Protein AF-A0A6N8FDX9-F1 (afdb_monomer_lite)

pLDDT: mean 81.66, std 19.32, range [38.78, 97.75]

Radius of gyration: 13.26 Å; chains: 1; bounding box: 34×26×27 Å

InterPro domains:
  IPR012340 Nucleic acid-binding, OB-fold [G3DSA:2.40.50.140] (7-51)

Organism: NCBI:txid555083

Secondary structure (DSSP, 8-state):
---PPPPPPEEEEEEEEEETTEEEEEEEETTTEEEEEEEETT---------

Sequence (51 aa):
MAKELDYLPAFILHTRPFKENQLLMEMLVAGEGRVSVIGYKGSKKIQQKPR

Foldseek 3Di:
DPPDDDDWDKDWPDWDDDDVQWIWTWIQTPPPGIDIDIDGNPPPPPVPDDD

Structure (mmCIF, N/CA/C/O backbone):
data_AF-A0A6N8FDX9-F1
#
_entry.id   AF-A0A6N8FDX9-F1
#
loop_
_atom_site.group_PDB
_atom_site.id
_atom_site.type_symbol
_atom_site.label_atom_id
_atom_site.label_alt_id
_atom_site.label_comp_id
_atom_site.label_asym_id
_atom_site.label_entity_id
_atom_site.label_seq_id
_atom_site.pdbx_PDB_ins_code
_atom_site.Cartn_x
_atom_site.Cartn_y
_atom_site.Cartn_z
_atom_site.occupancy
_atom_site.B_iso_or_equiv
_atom_site.auth_seq_id
_atom_site.auth_comp_id
_atom_site.auth_asym_id
_atom_site.auth_atom_id
_atom_site.pdbx_PDB_model_num
ATOM 1 N N . MET A 1 1 ? 12.656 -20.140 14.638 1.00 38.78 1 MET A N 1
ATOM 2 C CA . MET A 1 1 ? 13.304 -19.453 13.500 1.00 38.78 1 MET A CA 1
ATOM 3 C C . MET A 1 1 ? 12.416 -18.291 13.095 1.00 38.78 1 MET A C 1
ATOM 5 O O . MET A 1 1 ? 11.266 -18.534 12.756 1.00 38.78 1 MET A O 1
ATOM 9 N N . ALA A 1 2 ? 12.885 -17.048 13.215 1.00 54.84 2 ALA A N 1
ATOM 10 C CA . ALA A 1 2 ? 12.158 -15.910 12.658 1.00 54.84 2 ALA A CA 1
ATOM 11 C C . ALA A 1 2 ? 12.259 -16.000 11.130 1.00 54.84 2 ALA A C 1
ATOM 13 O O . ALA A 1 2 ? 13.358 -16.160 10.605 1.00 54.84 2 ALA A O 1
ATOM 14 N N . LYS A 1 3 ? 11.119 -15.990 10.436 1.00 57.53 3 LYS A N 1
ATOM 15 C CA . LYS A 1 3 ? 11.077 -16.011 8.974 1.00 57.53 3 LYS A CA 1
ATOM 16 C C . LYS A 1 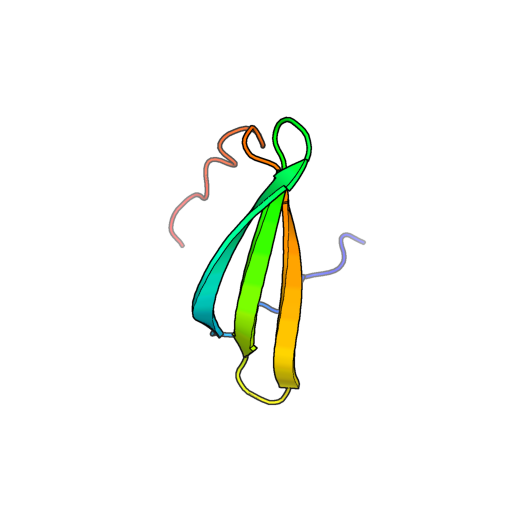3 ? 11.600 -14.658 8.492 1.00 57.53 3 LYS A C 1
ATOM 18 O O . LYS A 1 3 ? 11.005 -13.635 8.823 1.00 57.53 3 LYS A O 1
ATOM 23 N N . GLU A 1 4 ? 12.736 -14.653 7.805 1.00 62.47 4 GLU A N 1
ATOM 24 C CA . GLU A 1 4 ? 13.242 -13.452 7.145 1.00 62.47 4 GLU A CA 1
ATOM 25 C C . GLU A 1 4 ? 12.191 -13.037 6.108 1.00 62.47 4 GLU A C 1
ATOM 27 O O . GLU A 1 4 ? 11.725 -13.862 5.321 1.00 62.47 4 GLU A O 1
ATOM 32 N N . LEU A 1 5 ? 11.684 -11.810 6.226 1.00 69.31 5 LEU A N 1
ATOM 33 C CA . LEU A 1 5 ? 10.684 -11.287 5.305 1.00 69.31 5 LEU A CA 1
ATOM 34 C C . LEU A 1 5 ? 11.429 -10.652 4.140 1.00 69.31 5 LEU A C 1
ATOM 36 O O . LEU A 1 5 ? 12.170 -9.690 4.341 1.00 69.31 5 LEU A O 1
ATOM 40 N N . ASP A 1 6 ? 11.213 -11.180 2.942 1.00 81.94 6 ASP A N 1
ATOM 41 C CA . ASP A 1 6 ? 11.700 -10.550 1.726 1.00 81.94 6 ASP A CA 1
ATOM 42 C C . ASP A 1 6 ? 10.955 -9.227 1.512 1.00 81.94 6 ASP A C 1
ATOM 44 O O . ASP A 1 6 ? 9.722 -9.167 1.526 1.00 81.94 6 ASP A O 1
ATOM 48 N N . TYR A 1 7 ? 11.713 -8.145 1.337 1.00 86.69 7 TYR A N 1
ATOM 49 C CA . TYR A 1 7 ? 11.164 -6.830 1.030 1.00 86.69 7 TYR A CA 1
ATOM 50 C C . TYR A 1 7 ? 11.233 -6.596 -0.472 1.00 86.69 7 TYR A C 1
ATOM 52 O O . TYR A 1 7 ? 12.317 -6.581 -1.056 1.00 86.69 7 TYR A O 1
ATOM 60 N N . LEU A 1 8 ? 10.075 -6.363 -1.086 1.00 90.94 8 LEU A N 1
ATOM 61 C CA . LEU A 1 8 ? 9.985 -5.996 -2.493 1.00 90.94 8 LEU A CA 1
ATOM 62 C C . LEU A 1 8 ? 9.808 -4.480 -2.643 1.00 90.94 8 LEU A C 1
ATOM 64 O O . LEU A 1 8 ? 9.042 -3.874 -1.886 1.00 90.94 8 LEU A O 1
ATOM 68 N N . PRO A 1 9 ? 10.482 -3.847 -3.620 1.00 94.06 9 PRO A N 1
ATOM 69 C CA . PRO A 1 9 ? 10.232 -2.452 -3.938 1.00 94.06 9 PRO A CA 1
ATOM 70 C C . PRO A 1 9 ? 8.826 -2.289 -4.525 1.00 94.06 9 PRO A C 1
ATOM 72 O O . PRO A 1 9 ? 8.363 -3.106 -5.327 1.00 94.06 9 PRO A O 1
ATOM 75 N N . ALA A 1 10 ? 8.154 -1.209 -4.133 1.00 96.25 10 ALA A N 1
ATOM 76 C CA . ALA A 1 10 ? 6.798 -0.911 -4.564 1.00 96.25 10 ALA A CA 1
ATOM 77 C C . ALA A 1 10 ? 6.572 0.596 -4.721 1.00 96.25 10 ALA A C 1
ATOM 79 O O . ALA A 1 10 ? 7.085 1.396 -3.937 1.00 96.25 10 ALA A O 1
ATOM 80 N N . PHE A 1 11 ? 5.752 0.969 -5.703 1.00 96.94 11 PHE A N 1
ATOM 81 C CA . PHE A 1 11 ? 5.224 2.324 -5.855 1.00 96.94 11 PHE A CA 1
ATOM 82 C C . PHE A 1 11 ? 3.774 2.376 -5.394 1.00 96.94 11 PHE A C 1
ATOM 84 O O . PHE A 1 11 ? 2.962 1.547 -5.800 1.00 96.94 11 PHE A O 1
ATOM 91 N N . ILE A 1 12 ? 3.430 3.379 -4.590 1.00 96.25 12 ILE A N 1
ATOM 92 C CA . ILE A 1 12 ? 2.035 3.672 -4.261 1.00 96.25 12 ILE A CA 1
ATOM 93 C C . ILE A 1 12 ? 1.403 4.368 -5.465 1.00 96.25 12 ILE A C 1
ATOM 95 O O . ILE A 1 12 ? 1.866 5.423 -5.890 1.00 96.25 12 ILE A O 1
ATOM 99 N N . LEU A 1 13 ? 0.335 3.780 -5.994 1.00 97.38 13 LEU A N 1
ATOM 100 C CA . LEU A 1 13 ? -0.446 4.347 -7.090 1.00 97.38 13 LEU A CA 1
ATOM 101 C C . LEU A 1 13 ? -1.572 5.230 -6.550 1.00 97.38 13 LEU A C 1
ATOM 103 O O . LEU A 1 13 ? -1.752 6.358 -6.991 1.00 97.38 13 LEU A O 1
ATOM 107 N N . HIS A 1 14 ? -2.332 4.712 -5.581 1.00 94.81 14 HIS A N 1
ATOM 108 C CA . HIS A 1 14 ? -3.474 5.413 -4.997 1.00 94.81 14 HIS A CA 1
ATOM 109 C C . HIS A 1 14 ? -3.589 5.096 -3.514 1.00 94.81 14 HIS A C 1
ATOM 111 O O . HIS A 1 14 ? -3.339 3.968 -3.089 1.00 94.81 14 HIS A O 1
ATOM 117 N N . THR A 1 15 ? -4.055 6.069 -2.736 1.00 95.38 15 THR A N 1
ATOM 118 C CA . THR A 1 15 ? -4.485 5.840 -1.355 1.00 95.38 15 THR A CA 1
ATOM 119 C C . THR A 1 15 ? -5.865 6.437 -1.136 1.00 95.38 15 THR A C 1
ATOM 121 O O . THR A 1 15 ? -6.215 7.445 -1.751 1.00 95.38 15 THR A O 1
ATOM 124 N N . ARG A 1 16 ? -6.673 5.804 -0.284 1.00 94.38 16 ARG A N 1
ATOM 125 C CA . ARG A 1 16 ? -7.964 6.351 0.144 1.00 94.38 16 ARG A CA 1
ATOM 126 C C . ARG A 1 16 ? -8.299 5.947 1.578 1.00 94.38 16 ARG A C 1
ATOM 128 O O . ARG A 1 16 ? -7.950 4.832 1.980 1.00 94.38 16 ARG A O 1
ATOM 135 N N . PRO A 1 17 ? -8.982 6.811 2.350 1.00 94.69 17 PRO A N 1
ATOM 136 C CA . PRO A 1 17 ? -9.583 6.400 3.614 1.00 94.69 17 PRO A CA 1
ATOM 137 C C . PRO A 1 17 ? -10.477 5.175 3.397 1.00 94.69 17 PRO A C 1
ATOM 139 O O . PRO A 1 17 ? -11.191 5.112 2.395 1.00 94.69 17 PRO A O 1
ATOM 142 N N . PHE A 1 18 ? -10.424 4.200 4.306 1.00 92.75 18 PHE A N 1
ATOM 143 C CA . PHE A 1 18 ? -11.239 2.985 4.187 1.00 92.75 18 PHE A CA 1
ATOM 144 C C . PHE A 1 18 ? -12.159 2.770 5.385 1.00 92.75 18 PHE A C 1
ATOM 146 O O . PHE A 1 18 ? -13.376 2.752 5.232 1.00 92.75 18 PHE A O 1
ATOM 153 N N . LYS A 1 19 ? -11.583 2.629 6.578 1.00 92.12 19 LYS A N 1
ATOM 154 C CA . LYS A 1 19 ? -12.296 2.478 7.855 1.00 92.12 19 LYS A CA 1
ATOM 155 C C . LYS A 1 19 ? -11.556 3.266 8.933 1.00 92.12 19 LYS A C 1
ATOM 157 O O . LYS A 1 19 ? -10.512 3.861 8.660 1.00 92.12 19 LYS A O 1
ATOM 162 N N . GLU A 1 20 ? -12.081 3.269 10.154 1.00 91.19 20 GLU A N 1
ATOM 163 C CA . GLU A 1 20 ? -11.420 3.915 11.285 1.00 91.19 20 GLU A CA 1
ATOM 164 C C . GLU A 1 20 ? -9.979 3.404 11.437 1.00 91.19 20 GLU A C 1
ATOM 166 O O . GLU A 1 20 ? -9.727 2.199 11.500 1.00 91.19 20 GLU A O 1
ATOM 171 N N . ASN A 1 21 ? -9.026 4.338 11.423 1.00 89.19 21 ASN A N 1
ATOM 172 C CA . ASN A 1 21 ? -7.589 4.066 11.457 1.00 89.19 21 ASN A CA 1
ATOM 173 C C . ASN A 1 21 ? -7.080 3.119 10.353 1.00 89.19 21 ASN A C 1
ATOM 175 O O . ASN A 1 21 ? -6.033 2.497 10.522 1.00 89.19 21 ASN A O 1
ATOM 179 N N . GLN A 1 22 ? -7.770 3.016 9.212 1.00 93.62 22 GLN A N 1
ATOM 180 C CA . GLN A 1 22 ? -7.359 2.187 8.074 1.00 93.62 22 GLN A CA 1
ATOM 181 C C . GLN A 1 22 ? -7.253 2.999 6.781 1.00 93.62 22 GLN A C 1
ATOM 183 O O . GLN A 1 22 ? -8.096 3.845 6.472 1.00 93.62 22 GLN A O 1
ATOM 188 N N . LEU A 1 23 ? -6.226 2.685 5.995 1.00 94.00 23 LEU A N 1
ATOM 189 C CA . LEU A 1 23 ? -5.956 3.246 4.679 1.00 94.00 23 LEU A CA 1
ATOM 190 C C . LEU A 1 23 ? -5.965 2.119 3.651 1.00 94.00 23 LEU A C 1
ATOM 192 O O . LEU A 1 23 ? -5.253 1.133 3.812 1.00 94.00 23 LEU A O 1
ATOM 196 N N . LEU A 1 24 ? -6.735 2.268 2.583 1.00 95.31 24 LEU A N 1
ATOM 197 C CA . LEU A 1 24 ? -6.648 1.367 1.442 1.00 95.31 24 LEU A CA 1
ATOM 198 C C . LEU A 1 24 ? -5.626 1.922 0.452 1.00 95.31 24 LEU A C 1
ATOM 200 O O . LEU A 1 24 ? -5.696 3.095 0.078 1.00 95.31 24 LEU A O 1
ATOM 204 N N . MET A 1 25 ? -4.676 1.082 0.059 1.00 96.19 25 MET A N 1
ATOM 205 C CA . MET A 1 25 ? -3.554 1.431 -0.804 1.00 96.19 25 MET A CA 1
ATOM 206 C C . MET A 1 25 ? -3.527 0.513 -2.019 1.00 96.19 25 MET A C 1
ATOM 208 O O . MET A 1 25 ? -3.639 -0.703 -1.896 1.00 96.19 25 MET A O 1
ATOM 212 N N . GLU A 1 26 ? -3.346 1.111 -3.187 1.00 97.50 26 GLU A N 1
ATOM 213 C CA . GLU A 1 26 ? -3.066 0.417 -4.440 1.00 97.50 26 GLU A CA 1
ATOM 214 C C . GLU A 1 26 ? -1.586 0.602 -4.753 1.00 97.50 26 GLU A C 1
ATOM 216 O O . GLU A 1 26 ? -1.110 1.740 -4.771 1.00 97.50 26 GLU A O 1
ATOM 221 N N . MET A 1 27 ? -0.866 -0.486 -5.003 1.00 97.44 27 MET A N 1
ATOM 222 C CA . MET A 1 27 ? 0.578 -0.465 -5.221 1.00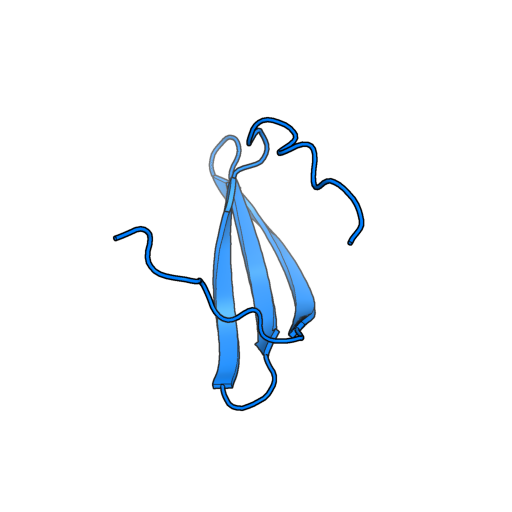 97.44 27 MET A CA 1
ATOM 223 C C . MET A 1 27 ? 0.960 -1.225 -6.487 1.00 97.44 27 MET A C 1
ATOM 225 O O . MET A 1 27 ? 0.313 -2.206 -6.841 1.00 97.44 27 MET A O 1
ATOM 229 N N . LEU A 1 28 ? 2.025 -0.782 -7.150 1.00 97.75 28 LEU A N 1
ATOM 230 C CA . LEU A 1 28 ? 2.729 -1.546 -8.176 1.00 97.75 28 LEU A CA 1
ATOM 231 C C . LEU A 1 28 ? 3.998 -2.125 -7.549 1.00 97.75 28 LEU A C 1
ATOM 233 O O . LEU A 1 28 ? 4.915 -1.374 -7.216 1.00 97.75 28 LEU A O 1
ATOM 237 N N . VAL A 1 29 ? 4.025 -3.438 -7.361 1.00 96.75 29 VAL A N 1
ATOM 238 C CA . VAL A 1 29 ? 5.087 -4.182 -6.678 1.00 96.75 29 VAL A CA 1
ATOM 239 C C . VAL A 1 29 ? 5.949 -4.899 -7.718 1.00 96.75 29 VAL A C 1
ATOM 241 O O . VAL A 1 29 ? 5.430 -5.519 -8.650 1.00 96.75 29 VAL A O 1
ATOM 244 N N . ALA A 1 30 ? 7.273 -4.813 -7.580 1.00 95.56 30 ALA A N 1
ATOM 245 C CA . ALA A 1 30 ? 8.187 -5.488 -8.497 1.00 95.56 30 ALA A CA 1
ATOM 246 C C . ALA A 1 30 ? 7.986 -7.013 -8.460 1.00 95.56 30 ALA A C 1
ATOM 248 O O . ALA A 1 30 ? 7.984 -7.610 -7.390 1.00 95.56 30 ALA A O 1
ATOM 249 N N . GLY A 1 31 ? 7.807 -7.634 -9.629 1.00 95.38 31 GLY A N 1
ATOM 250 C CA . GLY A 1 31 ? 7.578 -9.080 -9.767 1.00 95.38 31 GLY A CA 1
ATOM 251 C C . GLY A 1 31 ? 6.137 -9.542 -9.516 1.00 95.38 31 GLY A C 1
ATOM 252 O O . GLY A 1 31 ? 5.736 -10.555 -10.074 1.00 95.38 31 GLY A O 1
ATOM 253 N N . GLU A 1 32 ? 5.344 -8.775 -8.768 1.00 94.31 32 GLU A N 1
ATOM 254 C CA . GLU A 1 32 ? 3.962 -9.131 -8.389 1.00 94.31 32 GLU A CA 1
ATOM 255 C C . GLU A 1 32 ? 2.901 -8.330 -9.166 1.00 94.31 32 GLU A C 1
ATOM 257 O O . GLU A 1 32 ? 1.732 -8.706 -9.237 1.00 94.31 32 GLU A O 1
ATOM 262 N N . GLY A 1 33 ? 3.284 -7.202 -9.771 1.00 95.44 33 GLY A N 1
ATOM 263 C CA . GLY A 1 33 ? 2.349 -6.335 -10.479 1.00 95.44 33 GLY A CA 1
ATOM 264 C C . GLY A 1 33 ? 1.489 -5.513 -9.519 1.00 95.44 33 GLY A C 1
ATOM 265 O O . GLY A 1 33 ? 1.988 -4.951 -8.544 1.00 95.44 33 GLY A O 1
ATOM 266 N N . ARG A 1 34 ? 0.200 -5.342 -9.829 1.00 97.25 34 ARG A N 1
ATOM 267 C CA . ARG A 1 34 ? -0.690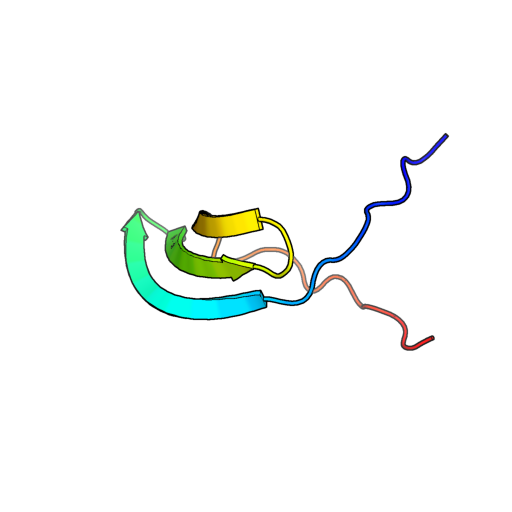 -4.471 -9.050 1.00 97.25 34 ARG A CA 1
ATOM 268 C C . ARG A 1 34 ? -1.270 -5.210 -7.842 1.00 97.25 34 ARG A C 1
ATOM 270 O O . AR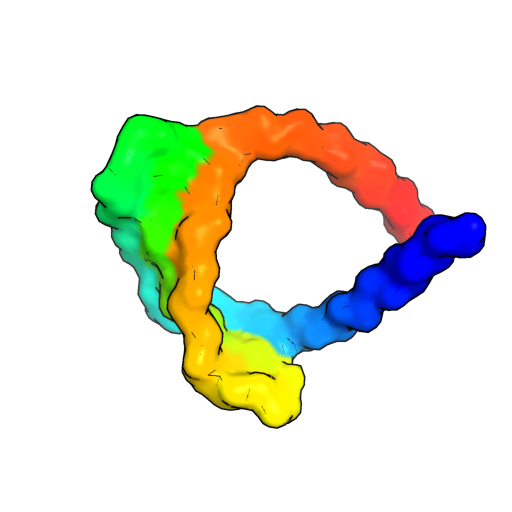G A 1 34 ? -1.935 -6.225 -8.009 1.00 97.25 34 ARG A O 1
ATOM 277 N N . VAL A 1 35 ? -1.091 -4.649 -6.647 1.00 96.62 35 VAL A N 1
ATOM 278 C CA . VAL A 1 35 ? -1.526 -5.228 -5.366 1.00 96.62 35 VAL A CA 1
ATOM 279 C C . VAL A 1 35 ? -2.344 -4.209 -4.563 1.00 96.62 35 VAL A C 1
ATOM 281 O O . VAL A 1 35 ? -1.946 -3.050 -4.430 1.00 96.62 35 VAL A O 1
ATOM 284 N N . SER A 1 36 ? -3.469 -4.645 -3.988 1.00 96.56 36 SER A N 1
ATOM 285 C CA . SER A 1 36 ? -4.306 -3.849 -3.076 1.00 96.56 36 SER A CA 1
ATOM 286 C C . SER A 1 36 ? -4.063 -4.259 -1.622 1.00 96.56 36 SER A C 1
ATOM 288 O O . SER A 1 36 ? -4.139 -5.442 -1.293 1.00 96.56 36 SER A O 1
ATOM 290 N N . VAL A 1 37 ? -3.798 -3.298 -0.732 1.00 94.25 37 VAL A N 1
ATOM 291 C CA . VAL A 1 37 ? -3.452 -3.556 0.679 1.00 94.25 37 VAL A CA 1
ATOM 292 C C . VAL A 1 37 ? -4.199 -2.617 1.623 1.00 94.25 37 VAL A C 1
ATOM 294 O O . VAL A 1 37 ? -4.383 -1.436 1.332 1.00 94.25 37 VAL A O 1
ATOM 297 N N . ILE A 1 38 ? -4.592 -3.133 2.791 1.00 94.56 38 ILE A N 1
ATOM 298 C CA . ILE A 1 38 ? -5.117 -2.335 3.905 1.00 94.56 38 ILE A CA 1
ATOM 299 C C . ILE A 1 38 ? -3.968 -2.033 4.872 1.00 94.56 38 ILE A C 1
ATOM 301 O O . ILE A 1 38 ? -3.418 -2.933 5.503 1.00 94.56 38 ILE A O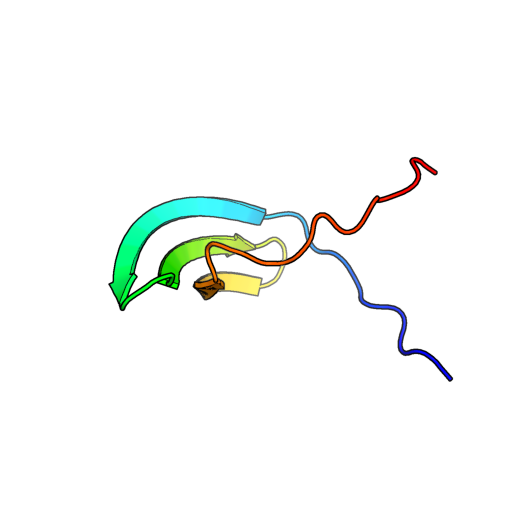 1
ATOM 305 N N . GLY A 1 39 ? -3.603 -0.759 4.986 1.00 90.88 39 GLY A N 1
ATOM 306 C CA . GLY A 1 39 ? -2.680 -0.248 5.994 1.00 90.88 39 GLY A CA 1
ATOM 307 C C . GLY A 1 39 ? -3.421 0.255 7.232 1.00 90.88 39 GLY A C 1
ATOM 308 O O . GLY A 1 39 ? -4.525 0.783 7.128 1.00 90.88 39 GLY A O 1
ATOM 309 N N . TYR A 1 40 ? -2.800 0.144 8.405 1.00 88.50 40 TYR A N 1
ATOM 310 C CA . TYR A 1 40 ? -3.334 0.691 9.654 1.00 88.50 40 TYR A CA 1
ATOM 311 C C . TYR A 1 40 ? -2.590 1.972 10.040 1.00 88.50 40 TYR A C 1
ATOM 313 O O . TYR A 1 40 ? -1.365 1.994 10.171 1.00 88.50 40 TYR A O 1
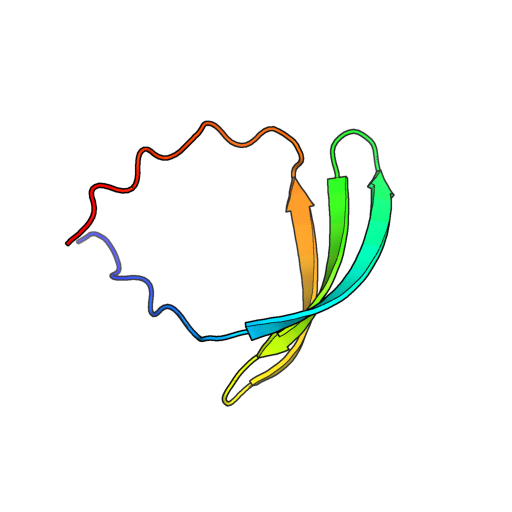ATOM 321 N N . LYS A 1 41 ? -3.340 3.055 10.238 1.00 74.25 41 LYS A N 1
ATOM 322 C CA . LYS A 1 41 ? -2.840 4.351 10.695 1.00 74.25 41 LYS A CA 1
ATOM 323 C C . LYS A 1 41 ? -2.669 4.290 12.217 1.00 74.25 41 LYS A C 1
ATOM 325 O O . LYS A 1 41 ? -3.607 4.560 12.955 1.00 74.25 41 LYS A O 1
ATOM 330 N N . GLY A 1 42 ? -1.487 3.886 12.684 1.00 65.50 42 GLY A N 1
ATOM 331 C CA . GLY A 1 42 ? -1.181 3.833 14.124 1.00 65.50 42 GLY A CA 1
ATOM 332 C C . GLY A 1 42 ? -0.157 2.786 14.566 1.00 65.50 42 GLY A C 1
ATOM 333 O O . GLY A 1 42 ? 0.125 2.678 15.758 1.00 65.50 42 GLY A O 1
ATOM 334 N N . SER A 1 43 ? 0.419 2.013 13.645 1.00 53.12 43 SER A N 1
ATOM 335 C CA . SER A 1 43 ? 1.448 1.027 13.974 1.00 53.12 43 SER A CA 1
ATOM 336 C C . SER A 1 43 ? 2.664 1.718 14.597 1.00 53.12 43 SER A C 1
ATOM 338 O O . SER A 1 43 ? 3.247 2.616 13.988 1.00 53.12 43 SER A O 1
ATOM 340 N N . LYS A 1 44 ? 3.020 1.313 15.826 1.00 50.88 44 LYS A N 1
ATOM 341 C CA . LYS A 1 44 ? 4.218 1.738 16.568 1.00 50.88 44 LYS A CA 1
ATOM 342 C C . LYS A 1 44 ? 5.388 1.932 15.604 1.00 50.88 44 LYS A C 1
ATOM 344 O O . LYS A 1 44 ? 5.643 1.043 14.796 1.00 50.88 44 LYS A O 1
ATOM 349 N N . LYS A 1 45 ? 6.098 3.064 15.711 1.00 42.53 45 LYS A N 1
ATOM 350 C CA . LYS A 1 45 ? 7.370 3.286 15.012 1.00 42.53 45 LYS A CA 1
ATOM 351 C C . LYS A 1 45 ? 8.266 2.082 15.303 1.00 42.53 45 LYS A C 1
ATOM 353 O O . LYS A 1 45 ? 8.831 1.987 16.389 1.00 42.53 45 LYS A O 1
ATOM 358 N N . ILE A 1 46 ? 8.361 1.137 14.372 1.00 54.44 46 ILE A N 1
ATOM 359 C CA . ILE A 1 46 ? 9.425 0.148 14.421 1.00 54.44 46 ILE A CA 1
ATOM 360 C C . ILE A 1 46 ? 10.658 0.984 14.125 1.00 54.44 46 ILE A C 1
ATOM 362 O O . ILE A 1 46 ? 10.811 1.493 13.017 1.00 54.44 46 ILE A O 1
ATOM 366 N N . GLN A 1 47 ? 11.459 1.234 15.158 1.00 46.34 47 GLN A N 1
ATOM 367 C CA . GLN A 1 47 ? 12.749 1.892 15.045 1.00 46.34 47 GLN A CA 1
ATOM 368 C C . GLN A 1 47 ? 13.620 0.993 14.154 1.00 46.34 47 GLN A C 1
ATOM 370 O O . GLN A 1 47 ? 14.305 0.098 14.642 1.00 46.34 47 GLN A O 1
ATOM 375 N N . GLN A 1 48 ? 13.518 1.160 12.835 1.00 55.22 48 GLN A N 1
ATOM 376 C CA . GLN A 1 48 ? 14.382 0.484 11.881 1.00 55.22 48 GLN A CA 1
ATOM 377 C C . GLN A 1 48 ? 15.777 1.062 12.094 1.00 55.22 48 GLN A C 1
ATOM 379 O O . GLN A 1 48 ? 16.040 2.218 11.761 1.00 55.22 48 GLN A O 1
ATOM 384 N N . LYS A 1 49 ? 16.653 0.285 12.740 1.00 42.59 49 LYS A N 1
ATOM 385 C CA . LYS A 1 49 ? 18.079 0.601 12.756 1.00 42.59 49 LYS A CA 1
ATOM 386 C C . LYS A 1 49 ? 18.560 0.573 11.300 1.00 42.59 49 LYS A C 1
ATOM 388 O O . LYS A 1 49 ? 18.331 -0.444 10.643 1.00 42.59 49 LYS A O 1
ATOM 393 N N . PRO A 1 50 ? 19.170 1.657 10.790 1.00 51.19 50 PRO A N 1
ATOM 394 C CA . PRO A 1 50 ? 19.816 1.618 9.489 1.00 51.19 50 PRO A CA 1
ATOM 395 C C . PRO A 1 50 ? 20.913 0.549 9.524 1.00 51.19 50 PRO A C 1
ATOM 397 O O . PRO A 1 50 ? 21.566 0.359 10.553 1.00 51.19 50 PRO A O 1
ATOM 400 N N . ARG A 1 51 ? 21.006 -0.193 8.423 1.00 52.84 51 ARG A N 1
ATOM 401 C CA . ARG A 1 51 ? 22.004 -1.237 8.195 1.00 52.84 51 ARG A CA 1
ATOM 402 C C . ARG A 1 51 ? 23.398 -0.631 8.079 1.00 52.84 51 ARG A C 1
ATOM 404 O O . ARG A 1 51 ? 23.485 0.496 7.542 1.00 52.84 51 ARG A O 1
#